Protein AF-A0A2I8VEQ4-F1 (afdb_monomer_lite)

Foldseek 3Di:
DDQDWWWKAFPPPRDIDTHSDQPDDQADPPPRGGIDTPVRVVVVVVVVVVVVVVVVVVVVVVVVVPPPDDD

Structure (mmCIF, N/CA/C/O backbone):
data_AF-A0A2I8VEQ4-F1
#
_entry.id   AF-A0A2I8VEQ4-F1
#
loop_
_atom_site.group_PDB
_atom_site.id
_atom_site.type_symbol
_atom_site.label_atom_id
_atom_site.label_alt_id
_atom_site.label_comp_id
_atom_site.label_asym_id
_atom_site.label_entity_id
_atom_site.label_seq_id
_atom_site.pdbx_PDB_ins_code
_atom_site.Cartn_x
_atom_site.Cartn_y
_atom_site.Cartn_z
_atom_site.occupancy
_atom_site.B_iso_or_equiv
_atom_site.auth_seq_id
_atom_site.auth_comp_id
_atom_site.auth_asym_id
_atom_site.auth_atom_id
_atom_site.pdbx_PDB_model_num
ATOM 1 N N . MET A 1 1 ? 24.287 -6.245 -0.156 1.00 48.84 1 MET A N 1
ATOM 2 C CA . MET A 1 1 ? 23.398 -5.063 -0.152 1.00 48.84 1 MET A CA 1
ATOM 3 C C . MET A 1 1 ? 21.974 -5.583 -0.281 1.00 48.84 1 MET A C 1
ATOM 5 O O . MET A 1 1 ? 21.694 -6.263 -1.256 1.00 48.84 1 MET A O 1
ATOM 9 N N . GLY A 1 2 ? 21.144 -5.437 0.755 1.00 55.34 2 GLY A N 1
ATOM 10 C CA . GLY A 1 2 ? 19.818 -6.062 0.801 1.00 55.34 2 GLY A CA 1
ATOM 11 C C . GLY A 1 2 ? 18.825 -5.305 -0.073 1.00 55.34 2 GLY A C 1
ATOM 12 O O . GLY A 1 2 ? 18.585 -4.129 0.176 1.00 55.34 2 GLY A O 1
ATOM 13 N N . ASN A 1 3 ? 18.268 -5.979 -1.078 1.00 59.69 3 ASN A N 1
ATOM 14 C CA . ASN A 1 3 ? 17.176 -5.471 -1.900 1.00 59.69 3 ASN A CA 1
ATOM 15 C C . ASN A 1 3 ? 15.908 -5.443 -1.028 1.00 59.69 3 ASN A C 1
ATOM 17 O O . ASN A 1 3 ? 15.211 -6.450 -0.904 1.00 59.69 3 ASN A O 1
ATOM 21 N N . ARG A 1 4 ? 15.698 -4.351 -0.286 1.00 73.69 4 ARG A N 1
ATOM 22 C CA . ARG A 1 4 ? 14.506 -4.186 0.549 1.00 73.69 4 ARG A CA 1
ATOM 23 C C . ARG A 1 4 ? 13.388 -3.691 -0.353 1.00 73.69 4 ARG A C 1
ATOM 25 O O . ARG A 1 4 ? 13.449 -2.573 -0.849 1.00 73.69 4 ARG A O 1
ATOM 32 N N . ASN A 1 5 ? 12.397 -4.544 -0.574 1.00 82.06 5 ASN A N 1
ATOM 33 C CA . ASN A 1 5 ? 11.167 -4.117 -1.215 1.00 82.06 5 ASN A CA 1
ATOM 34 C C . ASN A 1 5 ? 10.403 -3.226 -0.235 1.00 82.06 5 ASN A C 1
ATOM 36 O O . ASN A 1 5 ? 10.203 -3.607 0.918 1.00 82.06 5 ASN A O 1
ATOM 40 N N . HIS A 1 6 ? 9.975 -2.067 -0.708 1.00 87.69 6 HIS A N 1
ATOM 41 C CA . HIS A 1 6 ? 9.062 -1.181 -0.010 1.00 87.69 6 HIS A CA 1
ATOM 42 C C . HIS A 1 6 ? 7.626 -1.601 -0.304 1.00 87.69 6 HIS A C 1
ATOM 44 O O . HIS A 1 6 ? 7.302 -2.033 -1.414 1.00 87.69 6 HIS A O 1
ATOM 50 N N . LEU A 1 7 ? 6.769 -1.509 0.708 1.00 89.56 7 LEU A N 1
ATOM 51 C CA . LEU A 1 7 ? 5.374 -1.915 0.610 1.00 89.56 7 LEU A CA 1
ATOM 52 C C . LEU A 1 7 ? 4.471 -0.686 0.613 1.00 89.56 7 LEU A C 1
ATOM 54 O O . LEU A 1 7 ? 4.577 0.181 1.482 1.00 89.56 7 LEU A O 1
ATOM 58 N N . HIS A 1 8 ? 3.555 -0.656 -0.349 1.00 91.44 8 HIS A N 1
ATOM 59 C CA . HIS A 1 8 ? 2.495 0.336 -0.447 1.00 91.44 8 HIS A CA 1
ATOM 60 C C . HIS A 1 8 ? 1.152 -0.381 -0.501 1.00 91.44 8 HIS A C 1
ATOM 62 O O . HIS A 1 8 ? 0.959 -1.269 -1.325 1.00 91.44 8 HIS A O 1
ATOM 68 N N . VAL A 1 9 ? 0.216 -0.019 0.365 1.00 91.50 9 VAL A N 1
ATOM 69 C CA . VAL A 1 9 ? -1.054 -0.736 0.516 1.00 91.50 9 VAL A CA 1
ATOM 70 C C . VAL A 1 9 ? -2.214 0.191 0.179 1.00 91.50 9 VAL A C 1
ATOM 72 O O . VAL A 1 9 ? -2.239 1.351 0.585 1.00 91.50 9 VAL A O 1
ATOM 75 N N . CYS A 1 10 ? -3.167 -0.304 -0.606 1.00 93.69 10 CYS A N 1
ATOM 76 C CA . CYS A 1 10 ? -4.335 0.465 -1.021 1.00 93.69 10 CYS A CA 1
ATOM 77 C C . CYS A 1 10 ? -5.317 0.693 0.135 1.00 93.69 10 CYS A C 1
ATOM 79 O O . CYS A 1 10 ? -5.719 -0.254 0.810 1.00 93.69 10 CYS A O 1
ATOM 81 N N . GLN A 1 11 ? -5.786 1.936 0.279 1.00 91.19 11 GLN A N 1
ATOM 82 C CA . GLN A 1 11 ? -6.800 2.330 1.263 1.00 91.19 11 GLN A CA 1
ATOM 83 C C . GLN A 1 11 ? -8.182 1.727 1.000 1.00 91.19 11 GLN A C 1
ATOM 85 O O . GLN A 1 11 ? -8.956 1.550 1.934 1.00 91.19 11 GLN A O 1
ATOM 90 N N . HIS A 1 12 ? -8.502 1.438 -0.261 1.00 94.19 12 HIS A N 1
ATOM 91 C CA . HIS A 1 12 ? -9.835 0.999 -0.660 1.00 94.19 12 HIS A CA 1
ATOM 92 C C . HIS A 1 12 ? -9.952 -0.527 -0.739 1.00 94.19 12 HIS A C 1
ATOM 94 O O . HIS A 1 12 ? -10.840 -1.108 -0.126 1.00 94.19 12 HIS A O 1
ATOM 100 N N . CYS A 1 13 ? -9.054 -1.188 -1.477 1.00 93.88 13 CYS A N 1
ATOM 101 C CA . CYS A 1 13 ? -9.147 -2.629 -1.738 1.00 93.88 13 CYS A CA 1
ATOM 102 C C . CYS A 1 13 ? -8.092 -3.479 -1.014 1.00 93.88 13 CYS A C 1
ATOM 104 O O . CYS A 1 1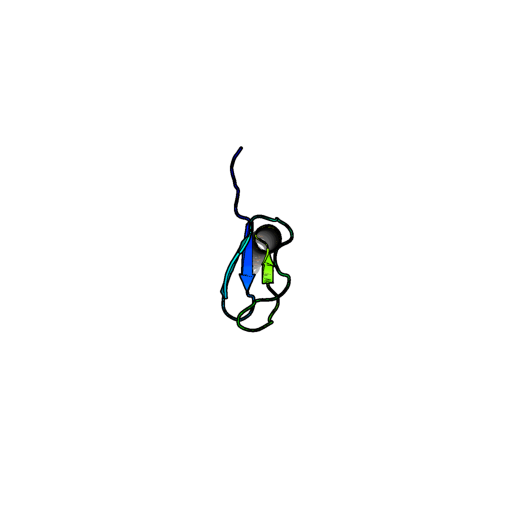3 ? -8.095 -4.698 -1.163 1.00 93.88 13 CYS A O 1
ATOM 106 N N . GLY A 1 14 ? -7.169 -2.865 -0.262 1.00 90.62 14 GLY A N 1
ATOM 107 C CA . GLY A 1 14 ? -6.148 -3.580 0.516 1.00 90.62 14 GLY A CA 1
ATOM 108 C C . GLY A 1 14 ? -5.035 -4.246 -0.303 1.00 90.62 14 GLY A C 1
ATOM 109 O O . GLY A 1 14 ? -4.192 -4.934 0.268 1.00 90.62 14 GLY A O 1
ATOM 110 N N . VAL A 1 15 ? -4.998 -4.052 -1.626 1.00 94.06 15 VAL A N 1
ATOM 111 C CA . VAL A 1 15 ? -3.928 -4.582 -2.485 1.00 94.06 15 VAL A CA 1
ATOM 112 C C . VAL A 1 15 ? -2.568 -4.040 -2.045 1.00 94.06 15 VAL A C 1
ATOM 114 O O . VAL A 1 15 ? -2.427 -2.847 -1.771 1.00 94.06 15 VAL A O 1
ATOM 117 N N . VAL A 1 16 ? -1.569 -4.925 -2.017 1.00 92.19 16 VAL A N 1
ATOM 118 C CA . VAL A 1 16 ? -0.183 -4.607 -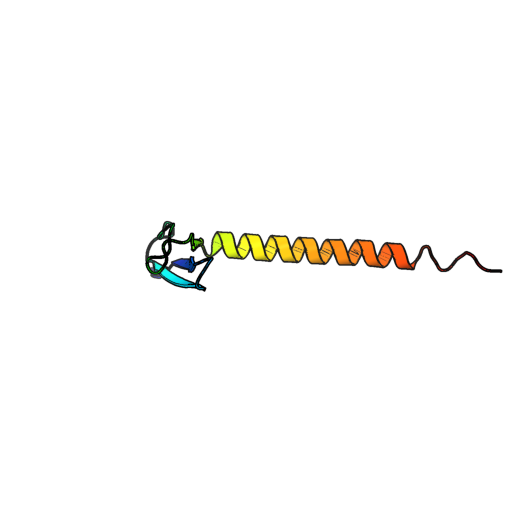1.660 1.00 92.19 16 VAL A CA 1
ATOM 119 C C . VAL A 1 16 ? 0.663 -4.483 -2.926 1.00 92.19 16 VAL A C 1
ATOM 121 O O . VAL A 1 16 ? 0.805 -5.433 -3.694 1.00 92.19 16 VAL A O 1
ATOM 124 N N . HIS A 1 17 ? 1.258 -3.314 -3.122 1.00 90.75 17 HIS A N 1
ATOM 125 C CA . HIS A 1 17 ? 2.226 -3.016 -4.166 1.00 90.75 17 HIS A CA 1
ATOM 126 C C . HIS A 1 17 ? 3.635 -3.087 -3.570 1.00 90.75 17 HIS A C 1
ATOM 128 O O . HIS A 1 17 ? 4.005 -2.258 -2.739 1.00 90.75 17 HIS A O 1
ATOM 134 N N . ALA A 1 18 ? 4.416 -4.083 -3.990 1.00 90.06 18 ALA A N 1
ATOM 135 C CA . ALA A 1 18 ? 5.826 -4.196 -3.633 1.00 90.06 18 ALA A CA 1
ATOM 136 C C . ALA A 1 18 ? 6.686 -3.452 -4.664 1.00 90.06 18 ALA A C 1
ATOM 138 O O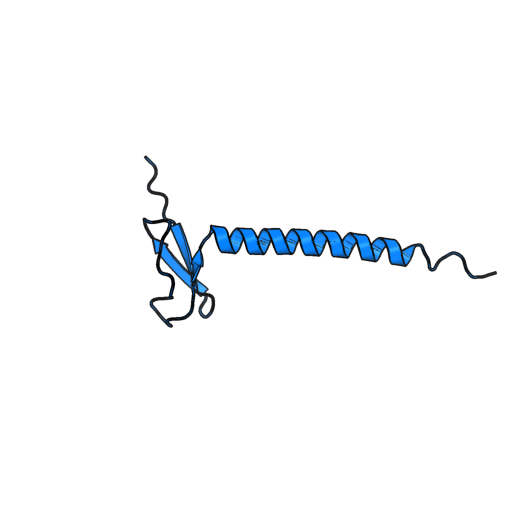 . ALA A 1 18 ? 6.599 -3.725 -5.862 1.00 90.06 18 ALA A O 1
ATOM 139 N N . THR A 1 19 ? 7.520 -2.521 -4.208 1.00 85.62 19 THR A N 1
ATOM 140 C CA . THR A 1 19 ? 8.360 -1.672 -5.059 1.00 85.62 19 THR A CA 1
ATOM 141 C C . THR A 1 19 ? 9.819 -1.735 -4.633 1.00 85.62 19 THR A C 1
ATOM 143 O O . THR A 1 19 ? 10.136 -1.905 -3.463 1.00 85.62 19 THR A O 1
ATOM 146 N N . ALA A 1 20 ? 10.739 -1.543 -5.578 1.00 85.81 20 ALA A N 1
ATOM 147 C CA . ALA A 1 20 ? 12.162 -1.384 -5.260 1.00 85.81 20 ALA A CA 1
ATOM 148 C C . ALA A 1 20 ? 12.514 0.035 -4.755 1.00 85.81 20 ALA A C 1
ATOM 150 O O . ALA A 1 20 ? 13.638 0.276 -4.330 1.00 85.81 20 ALA A O 1
ATOM 151 N N . SER A 1 21 ? 11.569 0.982 -4.824 1.00 80.88 21 SER A N 1
ATOM 152 C CA . SER A 1 21 ? 11.730 2.374 -4.386 1.00 80.88 21 SER A CA 1
ATOM 153 C C . SER A 1 21 ? 10.814 2.686 -3.210 1.00 80.88 21 SER A C 1
ATOM 155 O O . SER A 1 21 ? 9.662 2.250 -3.208 1.00 80.88 21 SER A O 1
ATOM 157 N N . SER A 1 22 ? 11.304 3.500 -2.273 1.00 79.75 22 SER A N 1
ATOM 158 C CA . SER A 1 22 ? 10.534 4.075 -1.162 1.00 79.75 22 SER A CA 1
ATOM 159 C C . SER A 1 22 ? 9.484 5.092 -1.619 1.00 79.75 22 SER A C 1
ATOM 161 O O . SER A 1 22 ? 8.549 5.397 -0.883 1.00 79.75 22 SER A O 1
ATOM 163 N N . THR A 1 23 ? 9.609 5.601 -2.846 1.00 80.75 23 THR A N 1
ATOM 164 C CA . THR A 1 23 ? 8.628 6.475 -3.499 1.00 80.75 23 THR A CA 1
ATOM 165 C C . THR A 1 23 ? 7.782 5.670 -4.486 1.00 80.75 23 THR A C 1
ATOM 167 O O . THR A 1 23 ? 7.774 5.949 -5.688 1.00 80.75 23 THR A O 1
ATOM 170 N N . GLY A 1 24 ? 7.141 4.607 -4.002 1.00 80.81 24 GLY A N 1
ATOM 171 C CA . GLY A 1 24 ? 6.233 3.791 -4.799 1.00 80.81 24 GLY A CA 1
ATOM 172 C C . GLY A 1 24 ? 4.994 4.552 -5.297 1.00 80.81 24 GLY A C 1
ATOM 173 O O . GLY A 1 24 ? 4.890 5.776 -5.154 1.00 80.81 24 GLY A O 1
ATOM 174 N N . PRO A 1 25 ? 4.046 3.843 -5.929 1.00 85.69 25 PRO A N 1
ATOM 175 C CA . PRO A 1 25 ? 2.878 4.470 -6.528 1.00 85.69 25 PRO A CA 1
ATOM 176 C C . PRO A 1 25 ? 2.046 5.185 -5.458 1.00 85.69 25 PRO A C 1
ATOM 178 O O . PRO A 1 25 ? 1.908 4.698 -4.339 1.00 85.69 25 PRO A O 1
ATOM 181 N N . ARG A 1 26 ? 1.506 6.360 -5.807 1.00 90.12 26 ARG A N 1
ATOM 182 C CA . ARG A 1 26 ? 0.599 7.130 -4.932 1.00 90.12 26 ARG A CA 1
ATOM 183 C C . ARG A 1 26 ? -0.843 6.622 -5.001 1.00 90.12 26 ARG A C 1
ATOM 185 O O . ARG A 1 26 ? -1.642 6.928 -4.119 1.00 90.12 26 ARG A O 1
ATOM 192 N N . THR A 1 27 ? -1.166 5.885 -6.061 1.00 94.19 27 THR A N 1
ATOM 193 C CA . THR A 1 27 ? -2.487 5.324 -6.343 1.00 94.19 27 THR A CA 1
ATOM 194 C C . THR A 1 27 ? -2.382 3.833 -6.645 1.00 94.19 27 THR A C 1
ATOM 196 O O . THR A 1 27 ? -1.379 3.337 -7.160 1.00 94.19 27 THR A O 1
ATOM 199 N N . CYS A 1 28 ? -3.431 3.096 -6.307 1.00 93.81 28 CYS A N 1
ATOM 200 C CA . CYS A 1 28 ? -3.535 1.671 -6.545 1.00 93.81 28 CYS A CA 1
ATOM 201 C C . CYS A 1 28 ? -3.788 1.400 -8.025 1.00 93.81 28 CYS A C 1
ATOM 203 O O . CYS A 1 28 ? -4.790 1.850 -8.566 1.00 93.81 28 CYS A O 1
ATOM 205 N N . VAL A 1 29 ? -2.962 0.562 -8.651 1.00 92.69 29 VAL A N 1
ATOM 206 C CA . VAL A 1 29 ? -3.107 0.221 -10.081 1.00 92.69 29 VAL A CA 1
ATOM 207 C C . VAL A 1 29 ? -4.389 -0.558 -10.418 1.00 92.69 29 VAL A C 1
ATOM 209 O O . VAL A 1 29 ? -4.669 -0.794 -11.586 1.00 92.69 29 VAL A O 1
ATOM 212 N N . VAL A 1 30 ? -5.136 -1.011 -9.404 1.00 94.25 30 VAL A N 1
ATOM 213 C CA . VAL A 1 30 ? -6.359 -1.814 -9.570 1.00 94.25 30 VAL A CA 1
ATOM 214 C C . VAL A 1 30 ? -7.623 -0.959 -9.496 1.00 94.25 30 VAL A C 1
ATOM 216 O O . VAL A 1 30 ? -8.596 -1.256 -10.180 1.00 94.25 30 VAL A O 1
ATOM 219 N N . CYS A 1 31 ? -7.646 0.065 -8.640 1.00 95.75 31 CYS A N 1
ATOM 220 C CA . CYS A 1 31 ? -8.863 0.838 -8.364 1.00 95.75 31 CYS A CA 1
ATOM 221 C C . CYS A 1 31 ? -8.646 2.354 -8.271 1.00 95.75 31 CYS A C 1
ATOM 223 O O . CYS A 1 31 ? -9.550 3.060 -7.835 1.00 95.75 31 CYS A O 1
ATOM 225 N N . ASP A 1 32 ? -7.448 2.840 -8.607 1.00 95.31 32 ASP A N 1
ATOM 226 C CA . ASP A 1 32 ? -7.017 4.247 -8.584 1.00 95.31 32 ASP A CA 1
ATOM 227 C C . ASP A 1 32 ? -7.126 4.979 -7.234 1.00 95.31 32 ASP A C 1
ATOM 229 O O . ASP A 1 32 ? -6.740 6.141 -7.115 1.00 95.31 32 ASP A O 1
ATOM 233 N N . ALA A 1 33 ? -7.567 4.298 -6.177 1.00 95.06 33 ALA A N 1
ATOM 234 C CA . ALA A 1 33 ? -7.588 4.840 -4.826 1.00 95.06 33 ALA A CA 1
ATOM 235 C C . ALA A 1 33 ? -6.171 5.055 -4.271 1.00 95.06 33 ALA A C 1
ATOM 237 O O . ALA A 1 33 ? -5.224 4.369 -4.658 1.00 95.06 33 ALA A O 1
ATOM 238 N N . PHE A 1 34 ? -6.030 5.964 -3.306 1.00 93.88 34 PHE A N 1
ATOM 239 C CA . PHE A 1 34 ? -4.745 6.250 -2.670 1.00 93.88 34 PHE A CA 1
ATOM 240 C C . PHE A 1 34 ? -4.151 5.037 -1.945 1.00 93.88 34 PHE A C 1
ATOM 242 O O . PHE A 1 34 ? -4.857 4.178 -1.405 1.00 93.88 34 PHE A O 1
ATOM 249 N N . THR A 1 35 ? -2.824 4.993 -1.909 1.00 92.69 35 THR A N 1
ATOM 250 C CA . THR A 1 35 ? -2.040 3.979 -1.201 1.00 92.69 35 THR A CA 1
ATOM 251 C C . THR A 1 35 ? -1.230 4.623 -0.083 1.00 92.69 35 THR A C 1
ATOM 253 O O . THR A 1 35 ? -0.698 5.715 -0.262 1.00 92.69 35 THR A O 1
ATOM 256 N N . PHE A 1 36 ? -1.110 3.943 1.056 1.00 89.25 36 PHE A N 1
ATOM 257 C CA . PHE A 1 36 ? -0.187 4.315 2.131 1.00 89.25 36 PHE A CA 1
ATOM 258 C C . PHE A 1 36 ? 1.105 3.502 2.033 1.00 89.25 36 PHE A C 1
ATOM 260 O O . PHE A 1 36 ? 1.076 2.304 1.752 1.00 89.25 36 PHE A O 1
ATOM 267 N N . SER A 1 37 ? 2.238 4.155 2.265 1.00 88.69 37 SER A N 1
ATOM 268 C CA . SER A 1 37 ? 3.532 3.509 2.485 1.00 88.69 37 SER A CA 1
ATOM 269 C C . SER A 1 37 ? 3.589 2.813 3.848 1.00 88.69 37 SER A C 1
ATOM 271 O O . SER A 1 37 ? 2.812 3.110 4.759 1.00 88.69 37 SER A O 1
ATOM 273 N N . GLU A 1 38 ? 4.562 1.918 4.016 1.00 82.94 38 GLU A N 1
ATOM 274 C CA . GLU A 1 38 ? 4.866 1.288 5.308 1.00 82.94 38 GLU A CA 1
ATOM 275 C C . GLU A 1 38 ? 5.089 2.308 6.442 1.00 82.94 38 GLU A C 1
ATOM 277 O O . GLU A 1 38 ? 4.660 2.083 7.573 1.00 82.94 38 GLU A O 1
ATOM 282 N N . TYR A 1 39 ? 5.706 3.455 6.141 1.00 84.94 39 TYR A N 1
ATOM 283 C CA . TYR A 1 39 ? 5.989 4.507 7.120 1.00 84.94 39 TYR A CA 1
ATOM 284 C C . TYR A 1 39 ? 4.719 5.226 7.575 1.00 84.94 39 TYR A C 1
ATOM 286 O O . TYR A 1 39 ? 4.529 5.447 8.769 1.00 84.94 39 TYR A O 1
ATOM 294 N N . GLU A 1 40 ? 3.830 5.554 6.636 1.00 86.88 40 GLU A N 1
ATOM 295 C CA . GLU A 1 40 ? 2.547 6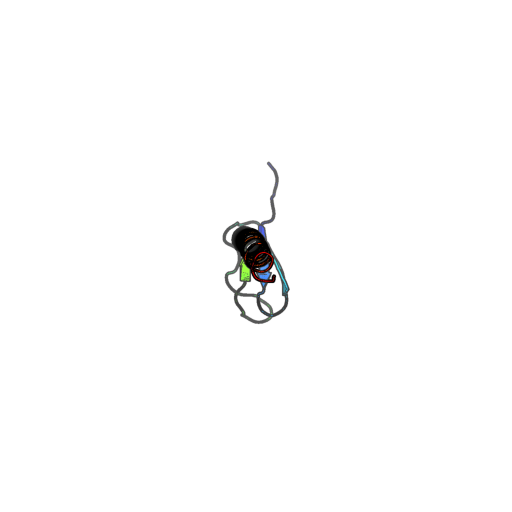.191 6.943 1.00 86.88 40 GLU A CA 1
ATOM 296 C C . GLU A 1 40 ? 1.655 5.256 7.761 1.00 86.88 40 GLU A C 1
ATOM 298 O O . GLU A 1 40 ? 1.060 5.681 8.751 1.00 86.88 40 GLU A O 1
ATOM 303 N N . LEU A 1 41 ? 1.612 3.967 7.404 1.00 83.25 41 LEU A N 1
ATOM 304 C CA . LEU A 1 41 ? 0.848 2.978 8.159 1.00 83.25 41 LEU A CA 1
ATOM 305 C C . LEU A 1 41 ? 1.388 2.817 9.586 1.00 83.25 41 LEU A C 1
ATOM 307 O O . LEU A 1 41 ? 0.608 2.820 10.536 1.00 83.25 41 LEU A O 1
ATOM 311 N N . ASN A 1 42 ? 2.710 2.723 9.751 1.00 86.00 42 ASN A N 1
ATOM 312 C CA . ASN A 1 42 ? 3.325 2.633 11.075 1.00 86.00 42 ASN A CA 1
ATOM 313 C C . ASN A 1 42 ? 3.037 3.880 11.921 1.00 86.00 42 ASN A C 1
ATOM 315 O O . ASN A 1 42 ? 2.652 3.736 13.078 1.00 86.00 42 ASN A O 1
ATOM 319 N N . GLY A 1 43 ? 3.116 5.080 11.337 1.00 88.38 43 GLY A N 1
ATOM 320 C CA . GLY A 1 43 ? 2.764 6.320 12.032 1.00 88.38 43 GLY A CA 1
ATOM 321 C C . GLY A 1 43 ? 1.306 6.346 12.507 1.00 88.38 43 GLY A C 1
ATOM 322 O O . GLY A 1 43 ? 1.031 6.744 13.637 1.00 88.38 43 GLY A O 1
ATOM 323 N N . LEU A 1 44 ? 0.367 5.854 11.690 1.00 85.50 44 LEU A N 1
ATOM 324 C CA . LEU A 1 44 ? -1.043 5.733 12.083 1.00 85.50 44 LEU A CA 1
ATOM 325 C C . LEU A 1 44 ? -1.248 4.721 13.221 1.00 85.50 44 LEU A C 1
ATOM 327 O O . LEU A 1 44 ? -2.035 4.968 14.136 1.00 85.50 44 LEU A O 1
ATOM 331 N N . LEU A 1 45 ? -0.537 3.591 13.187 1.00 86.88 45 LEU A N 1
ATOM 332 C CA . LEU A 1 45 ? -0.602 2.575 14.241 1.00 86.88 45 LEU A CA 1
ATOM 333 C C . LEU A 1 45 ? -0.005 3.079 15.561 1.00 86.88 45 LEU A C 1
ATOM 335 O O . LEU A 1 45 ? -0.559 2.805 16.626 1.00 86.88 45 LEU A O 1
ATOM 339 N N . GLU A 1 46 ? 1.096 3.826 15.506 1.00 89.19 46 GLU A N 1
ATOM 340 C CA . GLU A 1 46 ? 1.712 4.456 16.677 1.00 89.19 46 GLU A CA 1
ATOM 341 C C . GLU A 1 46 ? 0.812 5.536 17.279 1.00 89.19 46 GLU A C 1
ATOM 343 O O . GLU A 1 46 ? 0.574 5.524 18.488 1.00 89.19 46 GLU A O 1
ATOM 348 N N . ALA A 1 47 ? 0.239 6.410 16.445 1.00 88.19 47 ALA A N 1
ATOM 349 C CA . ALA A 1 47 ? -0.708 7.431 16.887 1.00 88.19 47 ALA A CA 1
ATOM 350 C C . ALA A 1 47 ? -1.936 6.811 17.569 1.00 88.19 47 ALA A C 1
ATOM 352 O O . ALA A 1 47 ? -2.373 7.280 18.619 1.00 88.19 47 ALA A O 1
ATOM 353 N N . ARG A 1 48 ? -2.459 5.710 17.016 1.00 88.25 48 ARG A N 1
ATOM 354 C CA . ARG A 1 48 ? -3.567 4.972 17.627 1.00 88.25 48 ARG A CA 1
ATOM 355 C C . ARG A 1 48 ? -3.192 4.391 18.991 1.00 88.25 48 ARG A C 1
ATOM 357 O O . ARG A 1 48 ? -3.957 4.543 19.935 1.00 88.25 48 ARG A O 1
ATOM 364 N N . ARG A 1 49 ? -2.020 3.759 19.114 1.00 86.56 49 ARG A N 1
ATOM 365 C CA . ARG A 1 49 ? -1.542 3.231 20.407 1.00 86.56 49 ARG A CA 1
ATOM 366 C C . ARG A 1 49 ? -1.370 4.334 21.449 1.00 86.56 49 ARG A C 1
ATOM 368 O O . ARG A 1 49 ? -1.693 4.116 22.612 1.00 86.56 49 ARG A O 1
ATOM 375 N N . ALA A 1 50 ? -0.870 5.501 21.042 1.00 84.06 50 ALA A N 1
ATOM 376 C CA . ALA A 1 50 ? -0.747 6.653 21.929 1.00 84.06 50 ALA A CA 1
ATOM 377 C C . ALA A 1 50 ? -2.126 7.118 22.431 1.00 84.06 50 ALA A C 1
ATOM 379 O O . ALA A 1 50 ? -2.315 7.256 23.638 1.00 84.06 50 ALA A O 1
ATOM 380 N N . ALA A 1 51 ? -3.104 7.252 21.529 1.00 81.19 51 ALA A N 1
ATOM 381 C CA . ALA A 1 51 ? -4.472 7.634 21.881 1.00 81.19 51 ALA A CA 1
ATOM 382 C C . ALA A 1 51 ? -5.152 6.623 22.828 1.00 81.19 51 ALA A C 1
ATOM 384 O O . ALA A 1 51 ? -5.726 7.016 23.842 1.00 81.19 51 ALA A O 1
ATOM 385 N N . GLU A 1 52 ? -5.017 5.318 22.563 1.00 77.19 52 GLU A N 1
ATOM 386 C CA . GLU A 1 52 ? -5.559 4.254 23.429 1.00 77.19 52 GLU A CA 1
ATOM 387 C C . GLU A 1 52 ? -4.918 4.271 24.837 1.00 77.19 52 GLU A C 1
ATOM 389 O O . GLU A 1 52 ? -5.567 3.966 25.842 1.00 77.19 52 GLU A O 1
ATOM 394 N N . SER A 1 53 ? -3.649 4.676 24.942 1.00 68.94 53 SER A N 1
ATOM 395 C CA . SER A 1 53 ? -2.944 4.793 26.224 1.00 68.94 53 SER A CA 1
ATOM 396 C C . SER A 1 53 ? -3.369 6.030 27.040 1.00 68.94 53 SER A C 1
ATOM 398 O O . SER A 1 53 ? -3.356 5.991 28.277 1.00 68.94 53 SER A O 1
ATOM 400 N N . GLU A 1 54 ? -3.771 7.120 26.381 1.00 61.53 54 GLU A N 1
ATOM 401 C CA . GLU A 1 54 ? -4.304 8.332 27.026 1.00 61.53 54 GLU A CA 1
ATOM 402 C C . GLU A 1 54 ? -5.765 8.160 27.488 1.00 61.53 54 GLU A C 1
ATOM 404 O O . GLU A 1 54 ? -6.126 8.605 28.588 1.00 61.53 54 GLU A O 1
ATOM 409 N N . GLU A 1 55 ? -6.596 7.439 26.726 1.00 56.03 55 GLU A N 1
ATOM 410 C CA . GLU A 1 55 ? -7.966 7.083 27.137 1.00 56.03 55 GLU A CA 1
ATOM 411 C C . GLU A 1 55 ? -7.983 6.200 28.398 1.00 56.03 55 GLU A C 1
ATOM 413 O O . GLU A 1 55 ? -8.768 6.437 29.319 1.00 56.03 55 GLU A O 1
ATOM 418 N N . SER A 1 56 ? -7.040 5.259 28.531 1.00 50.44 56 SER A N 1
ATOM 419 C CA . SER A 1 56 ? -6.919 4.434 29.747 1.00 50.44 56 SER A CA 1
ATOM 420 C C . SER A 1 56 ? -6.584 5.255 31.010 1.00 50.44 56 SER A C 1
ATOM 422 O O . SER A 1 56 ? -6.993 4.906 32.126 1.00 50.44 56 SER A O 1
ATOM 424 N N . SER A 1 57 ? -5.880 6.381 30.860 1.00 51.00 57 SER A N 1
ATOM 425 C CA . SER A 1 57 ? -5.486 7.247 31.983 1.00 51.00 57 SER A CA 1
ATOM 426 C C . SER A 1 57 ? -6.628 8.153 32.462 1.00 51.00 57 SER A C 1
ATOM 428 O O . SER A 1 57 ? -6.774 8.420 33.662 1.00 51.00 57 SER A O 1
ATOM 430 N N . THR A 1 58 ? -7.497 8.590 31.550 1.00 52.41 58 THR A N 1
ATOM 431 C CA . THR A 1 58 ? -8.678 9.396 31.900 1.00 52.41 58 THR A CA 1
ATOM 432 C C . THR A 1 58 ? -9.811 8.562 32.503 1.00 52.41 58 THR A C 1
ATOM 434 O O . THR A 1 58 ? -10.559 9.073 33.344 1.00 52.41 58 THR A O 1
ATOM 437 N N . GLU A 1 59 ? -9.897 7.268 32.189 1.00 48.88 59 GLU A N 1
ATOM 438 C CA . GLU A 1 59 ? -10.911 6.381 32.770 1.00 48.88 59 GLU A CA 1
ATOM 439 C C . GLU A 1 59 ? -10.607 5.991 34.230 1.00 48.88 59 GLU A C 1
ATOM 441 O O . GLU A 1 59 ? -11.506 6.005 35.078 1.00 48.88 59 GLU A O 1
ATOM 446 N N . ARG A 1 60 ? -9.330 5.791 34.593 1.00 49.22 60 ARG A N 1
ATOM 447 C CA . ARG A 1 60 ? -8.935 5.563 36.001 1.00 49.22 60 ARG A CA 1
ATOM 448 C C . ARG A 1 60 ? -9.195 6.760 36.909 1.00 49.22 60 ARG A C 1
ATOM 450 O O . ARG A 1 60 ? -9.478 6.578 38.090 1.00 49.22 60 ARG A O 1
ATOM 457 N N . THR A 1 61 ? -9.155 7.980 36.382 1.00 47.69 61 THR A N 1
ATOM 458 C CA . THR A 1 61 ? -9.324 9.189 37.206 1.00 47.69 61 THR A CA 1
ATOM 459 C C . THR A 1 61 ? -10.798 9.463 37.534 1.00 47.69 61 THR A C 1
ATOM 461 O O . THR A 1 61 ? -11.113 10.045 38.570 1.00 47.69 61 THR A O 1
ATOM 464 N N . ARG A 1 62 ? -11.740 8.966 36.717 1.00 50.47 62 ARG A N 1
ATOM 465 C CA . ARG A 1 62 ? -13.187 9.089 36.980 1.00 50.47 62 ARG A CA 1
ATOM 466 C C . ARG A 1 62 ? -13.727 8.059 37.976 1.00 50.47 62 ARG A C 1
ATOM 468 O O . ARG A 1 62 ? -14.808 8.269 38.527 1.00 50.47 62 ARG A O 1
ATOM 475 N N . GLN A 1 63 ? -12.987 6.985 38.257 1.00 47.47 63 GLN A N 1
ATOM 476 C CA . GLN A 1 63 ? -13.429 5.948 39.195 1.00 47.47 63 GLN A CA 1
ATOM 477 C C . GLN A 1 63 ? -13.136 6.298 40.667 1.00 47.47 63 GLN A C 1
ATOM 479 O O . GLN A 1 63 ? -13.877 5.874 41.551 1.00 47.47 63 GLN A O 1
ATOM 484 N N . PHE A 1 64 ? -12.141 7.150 40.947 1.00 46.94 64 PHE A N 1
ATOM 485 C CA . PHE A 1 64 ? -11.805 7.555 42.323 1.00 46.94 64 PHE A CA 1
ATOM 486 C C . PHE A 1 64 ? -12.629 8.733 42.872 1.00 46.94 64 PHE A C 1
ATOM 488 O O . PHE A 1 64 ? -12.665 8.930 44.084 1.00 46.94 64 PHE A O 1
ATOM 495 N N . VAL A 1 65 ? -13.351 9.485 42.031 1.00 51.06 65 VAL A N 1
ATOM 496 C CA . VAL A 1 65 ? -14.164 10.635 42.491 1.00 51.06 65 VAL A CA 1
ATOM 497 C C . VAL A 1 65 ? -15.565 10.212 42.970 1.00 51.06 65 VAL A C 1
ATOM 499 O O . VAL A 1 65 ? -16.259 10.980 43.628 1.00 51.06 65 VAL A O 1
ATOM 502 N N . ARG A 1 66 ? -15.992 8.965 42.717 1.00 46.34 66 ARG A N 1
ATOM 503 C CA . ARG A 1 66 ? -17.353 8.496 43.051 1.00 46.34 66 ARG A CA 1
ATOM 504 C C . ARG A 1 66 ? -17.498 7.748 44.383 1.00 46.34 66 ARG A C 1
ATOM 506 O O . ARG A 1 66 ? -18.620 7.398 44.735 1.00 46.34 66 ARG A O 1
ATOM 513 N N . VAL A 1 67 ? -16.416 7.519 45.137 1.00 53.38 67 VAL A N 1
ATOM 514 C CA . VAL A 1 67 ? -16.438 6.641 46.335 1.00 53.38 67 VAL A CA 1
ATOM 515 C C . VAL A 1 67 ? -16.400 7.406 47.673 1.00 53.38 67 VAL A C 1
ATOM 517 O O . VAL A 1 67 ? -16.317 6.796 48.731 1.00 53.38 67 VAL A O 1
ATOM 520 N N . ARG A 1 68 ? -16.506 8.744 47.690 1.00 51.59 68 ARG A N 1
ATOM 521 C CA . ARG A 1 68 ? -16.473 9.529 48.949 1.00 51.59 68 ARG A CA 1
ATOM 522 C C . ARG A 1 68 ? -17.644 10.488 49.161 1.00 51.59 68 ARG A C 1
ATOM 524 O O . ARG A 1 68 ? -17.498 11.552 49.753 1.00 51.59 68 ARG A O 1
ATOM 531 N N . SER A 1 69 ? -18.838 10.099 48.729 1.00 50.16 69 SER A N 1
ATOM 532 C CA . SER A 1 69 ? -20.059 10.820 49.103 1.00 50.16 69 SER A CA 1
ATOM 533 C C . SER A 1 69 ? -21.196 9.849 49.371 1.00 50.16 69 SER A C 1
ATOM 535 O O . SER A 1 69 ? -22.131 9.757 48.582 1.00 50.16 69 SER A O 1
ATOM 537 N N . ARG A 1 70 ? -21.105 9.102 50.475 1.00 46.62 70 ARG A N 1
ATOM 538 C CA . ARG A 1 70 ? -22.293 8.601 51.171 1.00 46.62 70 ARG A CA 1
ATOM 539 C C . ARG A 1 70 ? -21.968 8.157 52.597 1.00 46.62 70 ARG A C 1
ATOM 541 O O . ARG A 1 70 ? -21.312 7.135 52.778 1.00 46.62 70 ARG A O 1
ATOM 548 N N . SER A 1 71 ? -22.615 8.879 53.514 1.00 40.34 71 SER A N 1
ATOM 549 C CA . SER A 1 71 ? -22.922 8.580 54.924 1.00 40.34 71 SER A CA 1
ATOM 550 C C . SER A 1 71 ? -21.858 8.965 55.941 1.00 40.34 71 SER A C 1
ATOM 552 O O . SER A 1 71 ? -20.790 8.322 55.961 1.00 40.34 71 SER A O 1
#

Sequence (71 aa):
MGNRNHLHVCQHCGVVHATASSTGPRTCVVCDAFTFSEYELNGLLEARRAAESEESSTERTRQFVRVRSRS

Organism: NCBI:txid755307

Radius of gyration: 21.12 Å; chains: 1; bounding box: 46×17×65 Å

pLDDT: mean 76.84, std 17.77, range [40.34, 95.75]

Secondary structure (DSSP, 8-state):
-----EEEEETTT--EEEESSSS--SB-TTT--BEEEHHHHHHHHHHHHHHHHHHHHHHHHHHSSSSS---

=== Feature glossary ===
Annotated list of the representations used here:

Nearest PDB structures. The Foldseek neighbor list gives the closest experimentally determined structures in the PDB, ranked by structural alignment. TM-score near 1 means near-identical fold; near 0.3 means only rough topology match. This is how one finds what a novel AlphaFold prediction most resembles in the solved-structure universe.

Foldseek 3Di. Foldseek's 3Di representation compresses backbone geometry into a per-residue letter drawn from a learned twenty-state alphabet. It captures the tertiary interaction pattern around each residue — which residues are packed against it in space, regardless of where they are in sequence.

Radius of gyration, Cα contacts, bounding box. Radius of gyration (Rg) is the root-mean-square distance of Cα atoms from their centroid — a single number for overall size and compactness. A globular domain of N residues has Rg ≈ 2.2·N^0.38 Å; an extended or disordered chain has a much larger Rg. The Cα contact count is the number of residue pairs whose Cα atoms are within 8 Å and are more than four positions apart in sequence — a standard proxy for tertiary packing density. The bounding box is the smallest axis-aligned box enclosing all Cα atoms.

InterPro / GO / CATH / organism. The annotation block draws on four external resources. InterPro: which protein families and domains the sequence belongs to. GO: standardized terms for what the protein does, what process it participates in, and where in the cell it acts. CATH: which structural fold it has in the CATH hierarchy. Organism: the species of origin.

mmCIF coordinates. The mmCIF block holds the 3D Cartesian coordinates of each backbone atom (N, Cα, C, O) in ångströms. mmCIF is the PDB's canonical archive format — a tagged-loop text representation of the atomic model.

pLDDT. pLDDT is the predicted lDDT-Cα score: AlphaFold's confidence that the local environment of each residue (all inter-atomic distances within 15 Å) is correctly placed. It is a per-residue number between 0 and 100, with higher meaning more reliable.

Backbone torsions (φ/ψ). φ (phi) and ψ (psi) are the two rotatable backbone dihedrals per residue: φ is the C(i-1)–N–Cα–C torsion, ψ is the N–Cα–C–N(i+1) torsion, both in degrees on (−180°, 180°]. α-helical residues cluster near (−60°, −45°); β-strand residues near (−120°, +130°). A Ramachandran plot is simply a scatter of (φ, ψ) for every residue.

B-factor. For experimental (PDB) structures, the B-factor (temperature factor) quantifies the positional spread of each atom in the crystal — a combination of thermal vibration and static disorder — in units of Å². High B-factors mark flexible loops or poorly resolved regions; low B-factors mark the rigid, well-ordered core.

Secondary structure (3-state, P-SEA). SS3 is a coarse helix/strand/coil call (letters a/b/c) made by the P-SEA algorithm from inter-Cα distances and dihedrals. It is less detailed than DSSP but needs only Cα positions.

Predicted aligned error. Predicted aligned error is AlphaFold's pairwise confidence. Unlike pLDDT (per-residue), PAE is per-residue-pair and captures whether two parts of the structure are correctly placed relative to each other. Units are ångströms of expected positional error.

Solvent-accessible surface area. Solvent-accessible surface area (SASA) is the area in Å² traced out by the centre of a 1.4 Å probe sphere (a water molecule) rolled over the protein's van der Waals surface (Shrake–Rupley / Lee–Richards construction). Buried residues have near-zero SASA; fully exposed residues can exceed 200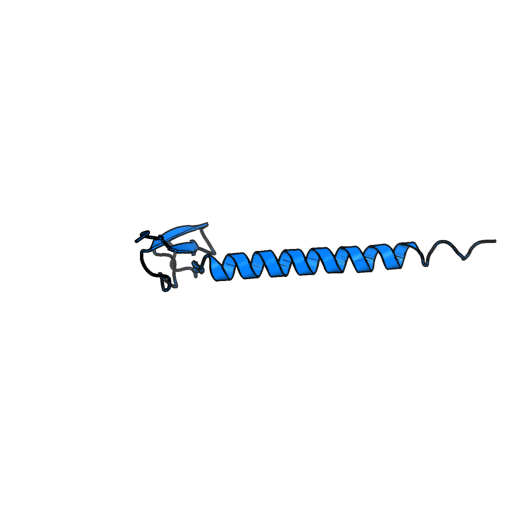 Å². The total SASA scales roughly with the number of surface residues.

Secondary structure (8-state, DSSP). The SS8 string is DSSP's per-residue secondary-structure call. α-helix (H) means an i→i+4 H-bond ladder; β-strand (E) means the residue participates in a β-sheet; 3₁₀ (G) and π (I) are tighter and wider helices; T/S are turns/bends; '-' is loop.

Rendered structure images. Structure images are PyMOL renders from six orthogonal camera directions. Cartoon representation draws helices as coils and strands as arrows; sticks shows the backbone as bonds; surface shows the solvent-excluded envelope. Rainbow coloring maps sequence position to hue (blue→red, N→C); chain coloring assigns a distinct color per polypeptide.

Sequence. The amino-acid sequence is the protein's primary structure: the linear order of residues from the N-terminus to the C-terminus, written in one-letter code. Everything else here — the 3D coordinates, the secondary structure, the domain annotations — is ultimately a consequence of this string.

Contact-map, Ramachandran, and PAE plots. Three diagnostic plots accompany the record. The Cα contact map visualizes the tertiary structure as a 2D adjacency matrix (8 Å cutoff, sequence-local contacts suppressed). The Ramachandran plot shows the distribution of backbone (φ, ψ) torsions, with points in the α and β basins reflecting secondary 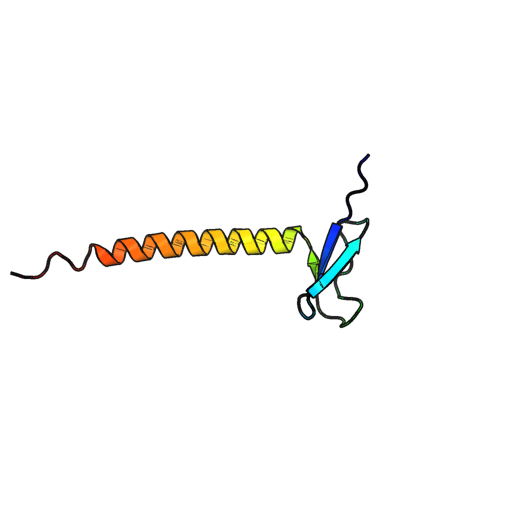structure content. The PAE plot shows AlphaFold's inter-residue confidence as a color matrix.